Protein AF-A0A963J0W8-F1 (afdb_monomer_lite)

Foldseek 3Di:
DVVVVVVVVVVVLVVVLVCCCPVVVDPCSVVVVVVVVVVVVVVVVVVVCVVVVVVVVVVVVVVVVVD

Secondary structure (DSSP, 8-state):
-HHHHHHHHHHHHHHHHHHHHHTT--TTHHHHHHHHHHHHHHHHHHHHHHHHHHHHHHHHHHHHHT-

pLDDT: mean 90.78, std 7.01, range [63.91, 97.5]

Radius of gyration: 20.69 Å; chains: 1; bounding box: 41×20×57 Å

Structure (mmCIF, N/CA/C/O backbone):
data_AF-A0A963J0W8-F1
#
_entry.id   AF-A0A963J0W8-F1
#
loop_
_atom_site.group_PDB
_atom_site.id
_atom_site.type_symbol
_atom_site.label_atom_id
_atom_site.label_alt_id
_atom_site.label_comp_id
_atom_site.label_asym_id
_atom_site.label_entity_id
_atom_site.label_seq_id
_atom_site.pdbx_PDB_ins_code
_atom_site.Cartn_x
_atom_site.Cartn_y
_atom_site.Cartn_z
_atom_site.occupancy
_atom_site.B_iso_or_equiv
_atom_site.auth_seq_id
_atom_site.auth_comp_id
_atom_site.auth_asym_id
_atom_site.auth_atom_id
_atom_site.pdbx_PDB_model_num
ATOM 1 N N . MET A 1 1 ? -16.618 12.623 -7.330 1.00 63.91 1 MET A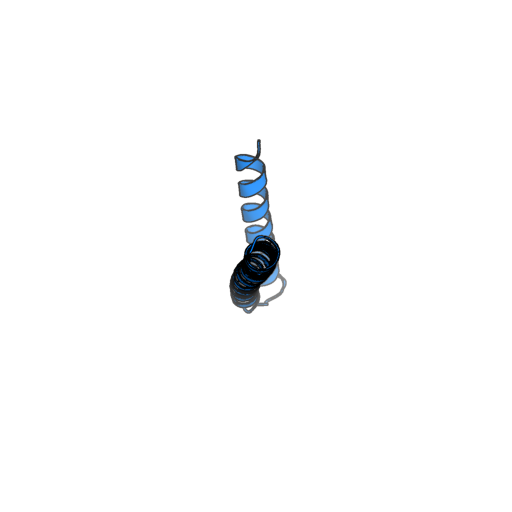 N 1
ATOM 2 C CA . MET A 1 1 ? -16.962 11.188 -7.452 1.00 63.91 1 MET A CA 1
ATOM 3 C C . MET A 1 1 ? -15.835 10.291 -6.938 1.00 63.91 1 MET A C 1
ATOM 5 O O . MET A 1 1 ? -16.092 9.545 -6.007 1.00 63.91 1 MET A O 1
ATOM 9 N N . LEU A 1 2 ? -14.587 10.418 -7.416 1.00 76.56 2 LEU A N 1
ATOM 10 C CA . LEU A 1 2 ? -13.461 9.626 -6.882 1.00 76.56 2 LEU A CA 1
ATOM 11 C C . LEU A 1 2 ? -13.067 10.002 -5.439 1.00 76.56 2 LEU A C 1
ATOM 13 O O . LEU A 1 2 ? -12.849 9.116 -4.624 1.00 76.56 2 LEU A O 1
ATOM 17 N N . ASN A 1 3 ? -13.060 11.299 -5.102 1.00 84.56 3 ASN A N 1
ATOM 18 C CA . ASN A 1 3 ? -12.700 11.764 -3.754 1.00 84.56 3 ASN A CA 1
ATOM 19 C C . ASN A 1 3 ? -13.624 11.184 -2.666 1.00 84.56 3 ASN A C 1
ATOM 21 O O . ASN A 1 3 ? -13.164 10.754 -1.619 1.00 84.56 3 ASN A O 1
ATOM 25 N N . THR A 1 4 ? -14.928 11.103 -2.945 1.00 86.81 4 THR A N 1
ATOM 26 C CA . THR A 1 4 ? -15.923 10.527 -2.027 1.00 86.81 4 THR A CA 1
ATOM 27 C C . THR A 1 4 ? -15.765 9.015 -1.880 1.00 86.81 4 THR A C 1
ATOM 29 O O . THR A 1 4 ? -15.895 8.502 -0.775 1.00 86.81 4 THR A O 1
ATOM 32 N N . LEU A 1 5 ? -15.456 8.305 -2.973 1.00 90.50 5 LEU A N 1
ATOM 33 C CA . LEU A 1 5 ? -15.217 6.859 -2.946 1.00 90.50 5 LEU A CA 1
ATOM 34 C C . LEU A 1 5 ? -13.978 6.525 -2.105 1.00 90.50 5 LEU A C 1
ATOM 36 O O . LEU A 1 5 ? -14.012 5.622 -1.273 1.00 90.50 5 LEU A O 1
ATOM 40 N N . TRP A 1 6 ? -12.908 7.300 -2.287 1.00 88.44 6 TRP A N 1
ATOM 41 C CA . TRP A 1 6 ? -11.670 7.144 -1.534 1.00 88.44 6 TRP A CA 1
ATOM 42 C C . TRP A 1 6 ? -11.910 7.383 -0.044 1.00 88.44 6 TRP A C 1
ATOM 44 O O . TRP A 1 6 ? -11.599 6.525 0.775 1.00 88.44 6 TRP A O 1
ATOM 54 N N . LEU A 1 7 ? -12.583 8.482 0.305 1.00 90.62 7 LEU A N 1
ATOM 55 C CA . LEU A 1 7 ? -12.975 8.766 1.687 1.00 90.62 7 LEU A CA 1
ATOM 56 C C . LEU A 1 7 ? -13.843 7.634 2.272 1.00 90.62 7 LEU A C 1
ATOM 58 O O . LEU A 1 7 ? -13.630 7.219 3.408 1.00 90.62 7 LEU A O 1
ATOM 62 N N . GLY A 1 8 ? -14.749 7.061 1.473 1.00 92.62 8 GLY A N 1
ATOM 63 C CA . GLY A 1 8 ? -15.562 5.905 1.857 1.00 92.62 8 GLY A CA 1
ATOM 64 C C . GLY A 1 8 ? -14.739 4.666 2.225 1.00 92.62 8 GLY A C 1
ATOM 65 O O . GLY A 1 8 ? -15.028 4.027 3.239 1.00 92.62 8 GLY A O 1
ATOM 66 N N . PHE A 1 9 ? -13.683 4.346 1.471 1.00 90.06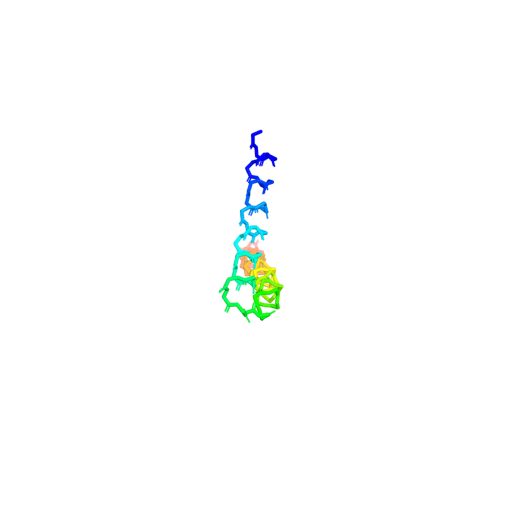 9 PHE A N 1
ATOM 67 C CA . PHE A 1 9 ? -12.800 3.220 1.798 1.00 90.06 9 PHE A CA 1
ATOM 68 C C . PHE A 1 9 ? -12.039 3.427 3.112 1.00 90.06 9 PHE A C 1
ATOM 70 O O . PHE A 1 9 ? -11.922 2.488 3.898 1.00 90.06 9 PHE A O 1
ATOM 77 N N . PHE A 1 10 ? -11.587 4.652 3.385 1.00 88.81 10 PHE A N 1
ATOM 78 C CA . PHE A 1 10 ? -10.892 4.992 4.633 1.00 88.81 10 PHE A CA 1
ATOM 79 C C . PHE A 1 10 ? -11.819 4.961 5.846 1.00 88.81 10 PHE A C 1
ATOM 81 O O . PHE A 1 10 ? -11.444 4.463 6.904 1.00 88.81 10 PHE A O 1
ATOM 88 N N . VAL A 1 11 ? -13.049 5.451 5.694 1.00 93.25 11 VAL A N 1
ATOM 89 C CA . VAL A 1 11 ? -14.051 5.394 6.767 1.00 93.25 11 VAL A CA 1
ATOM 90 C C . VAL A 1 11 ? -14.443 3.945 7.049 1.00 93.25 11 VAL A C 1
ATOM 92 O O . VAL A 1 11 ? -14.502 3.537 8.206 1.00 93.25 11 VAL A O 1
ATOM 95 N N . THR A 1 12 ? -14.656 3.143 6.005 1.00 93.06 12 THR A N 1
ATOM 96 C CA . THR A 1 12 ? -15.028 1.729 6.160 1.00 93.06 12 THR A CA 1
ATOM 97 C C . THR A 1 12 ? -13.910 0.926 6.825 1.00 93.06 12 THR A C 1
ATOM 99 O O . THR A 1 12 ? -14.187 0.143 7.733 1.00 93.06 12 THR A O 1
ATOM 102 N N . SER A 1 13 ? -12.647 1.139 6.437 1.00 90.00 13 SER A N 1
ATOM 103 C CA . SER A 1 13 ? -11.510 0.463 7.071 1.00 90.00 13 SER A CA 1
ATOM 104 C C . SER A 1 13 ? -11.310 0.899 8.526 1.00 90.00 13 SER A C 1
ATOM 106 O O . SER A 1 13 ? -11.054 0.049 9.377 1.00 90.00 13 SER A O 1
ATOM 108 N N . ALA A 1 14 ? -11.511 2.183 8.842 1.00 89.38 14 ALA A N 1
ATOM 109 C CA . ALA A 1 14 ? -11.464 2.689 10.213 1.00 89.38 14 ALA A CA 1
ATOM 110 C C . ALA A 1 14 ? -12.561 2.073 11.099 1.00 89.38 14 ALA A C 1
ATOM 112 O O . ALA A 1 14 ? -12.277 1.641 12.216 1.00 89.38 14 ALA A O 1
ATOM 113 N N . ILE A 1 15 ? -13.799 1.972 10.600 1.00 92.69 15 ILE A N 1
ATOM 114 C CA . ILE A 1 15 ? -14.897 1.320 11.330 1.00 92.69 15 ILE A CA 1
ATOM 115 C C . ILE A 1 15 ? -14.598 -0.170 11.523 1.00 92.69 15 ILE A C 1
ATOM 117 O O . ILE A 1 15 ? -14.743 -0.677 12.633 1.00 92.69 15 ILE A O 1
ATOM 121 N N . ALA A 1 16 ? -14.135 -0.870 10.484 1.00 90.19 16 ALA A N 1
ATOM 122 C CA . ALA A 1 16 ? -13.774 -2.283 10.583 1.00 90.19 16 ALA A CA 1
ATOM 123 C C . ALA A 1 16 ? -12.666 -2.522 11.625 1.00 90.19 16 ALA A C 1
ATOM 125 O O . ALA A 1 16 ? -12.772 -3.446 12.432 1.00 90.19 16 ALA A O 1
ATOM 126 N N . ALA A 1 17 ? -11.651 -1.654 11.663 1.00 88.06 17 ALA A N 1
ATOM 127 C CA . ALA A 1 17 ? -10.575 -1.716 12.646 1.00 88.06 17 ALA A CA 1
ATOM 128 C C . ALA A 1 17 ? -11.076 -1.477 14.077 1.00 88.06 17 ALA A C 1
ATOM 130 O O . ALA A 1 17 ? -10.724 -2.225 14.988 1.00 88.06 17 ALA A O 1
ATOM 131 N N . LEU A 1 18 ? -11.947 -0.480 14.272 1.00 87.44 18 LEU A N 1
ATOM 132 C CA . LEU A 1 18 ? -12.562 -0.189 15.569 1.00 87.44 18 LEU A CA 1
ATOM 133 C C . LEU A 1 18 ? -13.430 -1.348 16.061 1.00 87.44 18 LEU A C 1
ATOM 135 O O . LEU A 1 18 ? -13.329 -1.723 17.225 1.00 87.44 18 LEU A O 1
ATOM 139 N N . VAL A 1 19 ? -14.241 -1.949 15.187 1.00 88.06 19 VAL A N 1
ATOM 140 C CA . VAL A 1 19 ? -15.062 -3.120 15.533 1.00 88.06 19 VAL A CA 1
ATOM 141 C C . VAL A 1 19 ? -14.173 -4.303 15.923 1.00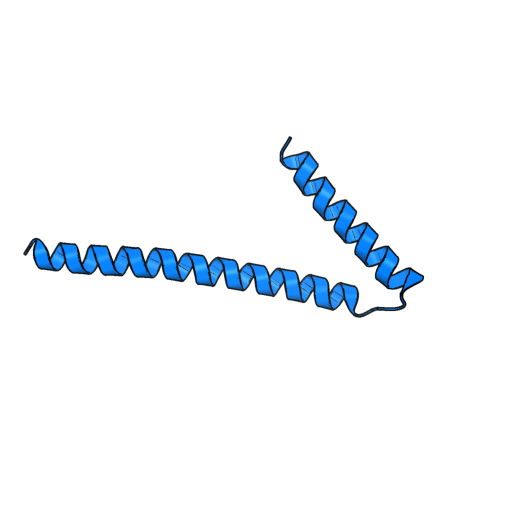 88.06 19 VAL A C 1
ATOM 143 O O . VAL A 1 19 ? -14.427 -4.956 16.932 1.00 88.06 19 VAL A O 1
ATOM 146 N N . GLN A 1 20 ? -13.106 -4.566 15.170 1.00 86.44 20 GLN A N 1
ATOM 147 C CA . GLN A 1 20 ? -12.213 -5.698 15.427 1.00 86.44 20 GLN A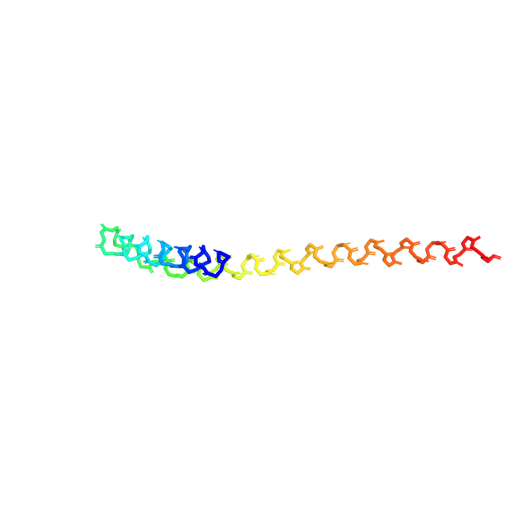 CA 1
ATOM 148 C C . GLN A 1 20 ? -11.361 -5.501 16.695 1.00 86.44 20 GLN A C 1
ATOM 150 O O . GLN A 1 20 ? -11.069 -6.470 17.398 1.00 86.44 20 GLN A O 1
ATOM 155 N N . TRP A 1 21 ? -11.046 -4.251 17.043 1.00 85.38 21 TRP A N 1
ATOM 156 C CA . TRP A 1 21 ? -10.387 -3.896 18.297 1.00 85.38 21 TRP A CA 1
ATOM 157 C C . TRP A 1 21 ? -11.330 -3.978 19.511 1.00 85.38 21 TRP A C 1
ATOM 159 O O . TRP A 1 21 ? -11.005 -4.656 20.484 1.00 85.38 21 TRP A O 1
ATOM 169 N N . LEU A 1 22 ? -12.508 -3.341 19.450 1.00 79.31 22 LEU A N 1
ATOM 170 C CA . LEU A 1 22 ? -13.453 -3.237 20.576 1.00 79.31 22 LEU A CA 1
ATOM 171 C C . LEU A 1 22 ? -14.258 -4.519 20.823 1.00 79.31 22 LEU A C 1
ATOM 173 O O . LEU A 1 22 ? -14.448 -4.899 21.974 1.00 79.31 22 LEU A O 1
ATOM 177 N N . ALA A 1 23 ? -14.744 -5.180 19.770 1.00 77.12 23 ALA A N 1
ATOM 178 C CA . ALA A 1 23 ? -15.553 -6.396 19.894 1.00 77.12 23 ALA A CA 1
ATOM 179 C C . ALA A 1 23 ? -14.713 -7.680 19.790 1.00 77.12 23 ALA A C 1
ATOM 181 O O . ALA A 1 23 ? -15.088 -8.705 20.352 1.00 77.12 23 ALA A O 1
ATOM 182 N N . GLY A 1 24 ? -13.586 -7.632 19.072 1.00 73.81 24 GLY A N 1
ATOM 183 C CA . GLY A 1 24 ? -12.707 -8.785 18.855 1.00 73.81 2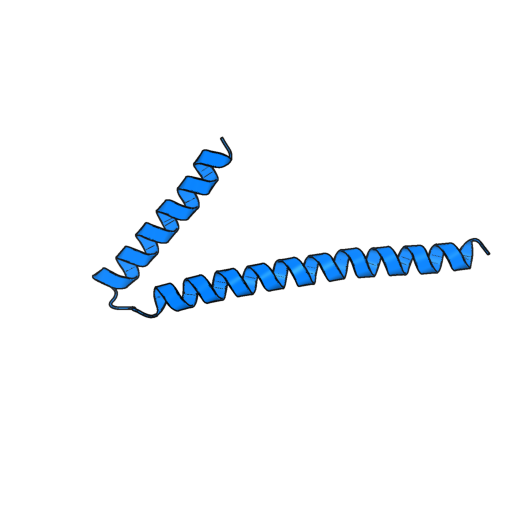4 GLY A CA 1
ATOM 184 C C . GLY A 1 24 ? -11.499 -8.866 19.792 1.00 73.81 24 GLY A C 1
ATOM 185 O O . GLY A 1 24 ? -10.798 -9.873 19.765 1.00 73.81 24 GLY A O 1
ATOM 186 N N . GLY A 1 25 ? -11.218 -7.825 20.590 1.00 80.12 25 GLY A N 1
ATOM 187 C CA . GLY A 1 25 ? -10.058 -7.773 21.493 1.00 80.12 25 GLY A CA 1
ATOM 188 C C . GLY A 1 25 ? -8.696 -7.813 20.785 1.00 80.12 25 GLY A C 1
ATOM 189 O O . GLY A 1 25 ? -7.663 -7.978 21.431 1.00 80.12 25 GLY A O 1
ATOM 190 N N . ASN A 1 26 ? -8.675 -7.680 19.457 1.00 78.62 26 ASN A N 1
ATOM 191 C CA . ASN A 1 26 ? -7.475 -7.821 18.647 1.00 78.62 26 ASN A CA 1
ATOM 192 C C . ASN A 1 26 ? -6.773 -6.458 18.536 1.00 78.62 26 ASN A C 1
ATOM 194 O O . ASN A 1 26 ? -7.082 -5.635 17.675 1.00 78.62 26 ASN A O 1
ATOM 198 N N . ALA A 1 27 ? -5.830 -6.198 19.442 1.00 80.25 27 ALA A N 1
ATOM 199 C CA . ALA A 1 27 ? -5.007 -4.986 19.423 1.00 80.25 27 ALA A CA 1
ATOM 200 C C . ALA A 1 27 ? -4.018 -4.957 18.243 1.00 80.25 27 ALA A C 1
ATOM 202 O O . ALA A 1 27 ? -3.523 -3.893 17.869 1.00 80.25 27 ALA A O 1
ATOM 203 N N . GLN A 1 28 ? -3.750 -6.111 17.629 1.00 87.00 28 GLN A N 1
ATOM 204 C CA . GLN A 1 28 ? -2.811 -6.268 16.523 1.00 87.00 28 GLN A CA 1
ATOM 205 C C . GLN A 1 28 ? -3.382 -5.779 15.186 1.00 87.00 28 GLN A C 1
ATOM 207 O O . GLN A 1 28 ? -2.617 -5.588 14.244 1.00 87.00 28 GLN A O 1
ATOM 212 N N . VAL A 1 29 ? -4.689 -5.510 15.095 1.00 89.00 29 VAL A N 1
ATOM 213 C CA . VAL A 1 29 ? -5.346 -5.028 13.865 1.00 89.00 29 VAL A CA 1
ATOM 214 C C . VAL A 1 29 ? -4.689 -3.760 13.332 1.00 89.00 29 VAL A C 1
ATOM 216 O O . VAL A 1 29 ? -4.410 -3.668 12.141 1.00 89.00 29 VAL A O 1
ATOM 219 N N . PHE A 1 30 ? -4.361 -2.808 14.208 1.00 86.06 30 PHE A N 1
ATOM 220 C CA . PHE A 1 30 ? -3.687 -1.576 13.798 1.00 86.06 30 PHE A CA 1
ATOM 221 C C . PHE A 1 30 ? -2.281 -1.838 13.244 1.00 86.06 30 PHE A C 1
ATOM 223 O O . PHE A 1 30 ? -1.902 -1.249 12.234 1.00 86.06 30 PHE A O 1
ATOM 230 N N . ALA A 1 31 ? -1.524 -2.751 13.863 1.00 90.75 31 ALA A N 1
ATOM 231 C CA . ALA A 1 31 ? -0.202 -3.140 13.374 1.00 90.75 31 ALA A CA 1
ATOM 232 C C . ALA A 1 31 ? -0.297 -3.833 12.005 1.00 90.75 31 ALA A C 1
ATOM 234 O O . ALA A 1 31 ? 0.426 -3.463 11.083 1.00 90.75 31 ALA A O 1
ATOM 235 N N . ALA A 1 32 ? -1.252 -4.753 11.843 1.00 90.94 32 ALA A N 1
ATOM 236 C CA . ALA A 1 32 ? -1.503 -5.452 10.585 1.00 90.94 32 ALA A CA 1
ATOM 237 C C . ALA A 1 32 ? -1.942 -4.498 9.460 1.00 90.94 32 ALA A C 1
ATOM 239 O O . ALA A 1 32 ? -1.532 -4.663 8.313 1.00 90.94 32 ALA A O 1
ATOM 240 N N . MET A 1 33 ? -2.737 -3.467 9.769 1.00 90.94 33 MET A N 1
ATOM 241 C CA . MET A 1 33 ? -3.115 -2.441 8.790 1.00 90.94 33 MET A CA 1
ATOM 242 C C . MET A 1 33 ? -1.907 -1.650 8.289 1.00 90.94 33 MET A C 1
ATOM 244 O O . MET A 1 33 ? -1.775 -1.422 7.086 1.00 90.94 33 MET A O 1
ATOM 248 N N . VAL A 1 34 ? -1.027 -1.229 9.201 1.00 91.56 34 VAL A N 1
ATOM 249 C CA . VAL A 1 34 ? 0.197 -0.499 8.846 1.00 91.56 34 VAL A CA 1
ATOM 250 C C . VAL A 1 34 ? 1.126 -1.389 8.022 1.00 91.56 34 VAL A C 1
ATOM 252 O O . VAL A 1 34 ? 1.623 -0.957 6.983 1.00 91.56 34 VAL A O 1
ATOM 255 N N . GLU A 1 35 ? 1.309 -2.643 8.433 1.00 95.44 35 GLU A N 1
ATOM 256 C CA . GLU A 1 35 ? 2.100 -3.627 7.694 1.00 95.44 35 GLU A CA 1
ATOM 257 C C . GLU A 1 35 ? 1.554 -3.849 6.278 1.00 95.44 35 GLU A C 1
ATOM 259 O O . GLU A 1 35 ? 2.316 -3.787 5.312 1.00 95.44 35 GLU A O 1
ATOM 264 N N . ALA A 1 36 ? 0.237 -4.015 6.126 1.00 93.50 36 ALA A N 1
ATOM 265 C CA . ALA A 1 36 ? -0.404 -4.160 4.822 1.00 93.50 36 ALA A CA 1
ATOM 266 C C . ALA A 1 36 ? -0.189 -2.926 3.932 1.00 93.50 36 ALA A C 1
ATOM 268 O O . ALA A 1 36 ? 0.059 -3.064 2.732 1.00 93.50 36 ALA A O 1
ATOM 269 N N . LEU A 1 37 ? -0.231 -1.720 4.507 1.00 93.69 37 LEU A N 1
ATOM 270 C CA . LEU A 1 37 ? 0.018 -0.481 3.771 1.00 93.69 37 LEU A CA 1
ATOM 271 C C . LEU A 1 37 ? 1.460 -0.425 3.243 1.00 93.69 37 LEU A C 1
ATOM 273 O O . LEU A 1 37 ? 1.680 -0.111 2.072 1.00 93.69 37 LEU A O 1
ATOM 277 N N . PHE A 1 38 ? 2.438 -0.791 4.076 1.00 96.12 38 PHE A N 1
ATOM 278 C CA . PHE A 1 38 ? 3.842 -0.865 3.666 1.00 96.12 38 PHE A CA 1
ATOM 279 C C . PHE A 1 38 ? 4.104 -1.983 2.654 1.00 96.12 38 PHE A C 1
ATOM 281 O O . PHE A 1 38 ? 4.838 -1.768 1.687 1.00 96.12 38 PHE A O 1
ATOM 288 N N . ALA A 1 39 ? 3.489 -3.153 2.827 1.00 97.12 39 ALA A N 1
ATOM 289 C CA . ALA A 1 39 ? 3.590 -4.258 1.880 1.00 97.12 39 ALA A CA 1
ATOM 290 C C . ALA A 1 39 ? 3.065 -3.853 0.493 1.00 97.12 39 ALA A C 1
ATOM 292 O O . ALA A 1 39 ? 3.738 -4.084 -0.512 1.00 97.12 39 ALA A O 1
ATOM 293 N N . MET A 1 40 ? 1.917 -3.171 0.437 1.00 96.06 40 MET A N 1
ATOM 294 C CA . MET A 1 40 ? 1.356 -2.660 -0.818 1.00 96.06 40 MET A CA 1
ATOM 295 C C . MET A 1 40 ? 2.211 -1.547 -1.432 1.00 96.06 40 MET A C 1
ATOM 297 O O . MET A 1 40 ? 2.385 -1.513 -2.652 1.00 96.06 40 MET A O 1
ATOM 301 N N . ALA A 1 41 ? 2.802 -0.672 -0.613 1.00 96.69 41 ALA A N 1
ATOM 302 C CA . ALA A 1 41 ? 3.750 0.331 -1.097 1.00 96.69 41 ALA A CA 1
ATOM 303 C C . ALA A 1 41 ? 4.982 -0.325 -1.745 1.00 96.69 41 ALA A C 1
ATOM 305 O O . ALA A 1 41 ? 5.378 0.059 -2.846 1.00 96.69 41 ALA A O 1
ATOM 306 N N . LYS A 1 42 ? 5.552 -1.356 -1.107 1.00 97.19 42 LYS A N 1
ATOM 307 C CA . LYS A 1 42 ? 6.689 -2.111 -1.652 1.00 97.19 42 LYS A CA 1
ATOM 308 C C . LYS A 1 42 ? 6.327 -2.824 -2.954 1.00 97.19 42 LYS A C 1
ATOM 310 O O . LYS A 1 42 ? 7.083 -2.722 -3.916 1.00 97.19 42 LYS A O 1
ATOM 315 N N . LEU A 1 43 ? 5.166 -3.480 -3.001 1.00 97.50 43 LEU A N 1
ATOM 316 C CA . LEU A 1 43 ? 4.668 -4.144 -4.207 1.00 97.50 43 LEU A CA 1
ATOM 317 C C . LEU A 1 43 ? 4.543 -3.158 -5.376 1.00 97.50 43 LEU A C 1
ATOM 319 O O . LEU A 1 43 ? 4.991 -3.452 -6.479 1.00 97.50 43 LEU A O 1
ATOM 323 N N . SER A 1 44 ? 3.982 -1.971 -5.129 1.00 96.88 44 SER A N 1
ATOM 324 C CA . SER A 1 44 ? 3.858 -0.920 -6.146 1.00 96.88 44 SER A CA 1
ATOM 325 C C . SER A 1 44 ? 5.221 -0.515 -6.721 1.00 96.88 44 SER A C 1
ATOM 327 O O . SER A 1 44 ? 5.387 -0.429 -7.939 1.00 96.88 44 SER A O 1
ATOM 329 N N . VAL A 1 45 ? 6.228 -0.342 -5.856 1.00 97.06 45 VAL A N 1
ATOM 330 C CA . VAL A 1 45 ? 7.600 -0.020 -6.278 1.00 97.06 45 VAL A CA 1
ATOM 331 C C . VAL A 1 45 ? 8.221 -1.164 -7.079 1.00 97.06 45 VAL A C 1
ATOM 333 O O . VAL A 1 45 ? 8.834 -0.915 -8.113 1.00 97.06 45 VAL A O 1
ATOM 336 N N . GLU A 1 46 ? 8.053 -2.409 -6.641 1.00 97.31 46 GLU A N 1
ATOM 337 C CA . GLU A 1 46 ? 8.589 -3.584 -7.334 1.00 97.31 46 GLU A CA 1
ATOM 338 C C . GLU A 1 46 ? 7.991 -3.744 -8.738 1.00 97.31 46 GLU A C 1
ATOM 340 O O . GLU A 1 46 ? 8.728 -3.906 -9.713 1.00 97.31 46 GLU A O 1
ATOM 345 N N . VAL A 1 47 ? 6.669 -3.600 -8.866 1.00 97.00 47 VAL A N 1
ATOM 346 C CA . VAL A 1 47 ? 5.974 -3.631 -10.161 1.00 97.00 47 VAL A CA 1
ATOM 347 C C . VAL A 1 47 ? 6.474 -2.509 -11.068 1.00 97.00 47 VAL A C 1
ATOM 349 O O . VAL A 1 47 ? 6.783 -2.742 -12.236 1.00 97.00 47 VAL A O 1
ATOM 352 N N . MET A 1 48 ? 6.605 -1.294 -10.535 1.00 97.06 48 MET A N 1
ATOM 353 C CA . MET A 1 48 ? 7.114 -0.147 -11.282 1.00 97.06 48 MET A CA 1
ATOM 354 C C . MET A 1 48 ? 8.550 -0.380 -11.781 1.00 97.06 48 MET A C 1
ATOM 356 O O . MET A 1 48 ? 8.847 -0.110 -12.946 1.00 97.06 48 MET A O 1
ATOM 360 N N . LEU A 1 49 ? 9.433 -0.912 -10.931 1.00 96.69 49 LEU A N 1
ATOM 361 C CA . LEU A 1 49 ? 10.811 -1.243 -11.303 1.00 96.69 49 LEU A CA 1
ATOM 362 C C . LEU A 1 49 ? 10.869 -2.328 -12.379 1.00 96.69 49 LEU A C 1
ATOM 364 O O . LEU A 1 49 ? 11.676 -2.218 -13.299 1.00 96.69 49 LEU A O 1
ATOM 368 N N . LEU A 1 50 ? 10.004 -3.339 -12.309 1.00 96.75 50 LEU A N 1
ATOM 369 C CA . LEU A 1 50 ? 9.911 -4.376 -13.335 1.00 96.75 50 LEU A CA 1
ATOM 370 C C . LEU A 1 50 ? 9.487 -3.782 -14.686 1.00 96.75 50 LEU A C 1
ATOM 372 O O . LEU A 1 50 ? 10.113 -4.052 -15.714 1.00 96.75 50 LEU A O 1
ATOM 376 N N . LEU A 1 51 ? 8.466 -2.924 -14.699 1.00 97.12 51 LEU A N 1
ATOM 377 C CA . LEU A 1 51 ? 7.996 -2.272 -15.924 1.00 97.12 51 LEU A CA 1
ATOM 378 C C . LEU A 1 51 ? 9.058 -1.332 -16.519 1.00 97.12 51 LEU A C 1
ATOM 380 O O . LEU A 1 51 ? 9.338 -1.402 -17.714 1.00 97.12 51 LEU A O 1
ATOM 384 N N . PHE A 1 52 ? 9.720 -0.503 -15.708 1.00 96.19 52 PHE A N 1
ATOM 385 C CA . PHE A 1 52 ? 10.811 0.347 -16.201 1.00 96.19 52 PHE A CA 1
ATOM 386 C C . PHE A 1 52 ? 12.042 -0.458 -16.635 1.00 96.19 52 PHE A C 1
ATOM 388 O O . PHE A 1 52 ? 12.652 -0.159 -17.664 1.00 96.19 52 PHE A O 1
ATOM 395 N N . GLY A 1 53 ? 12.406 -1.494 -15.882 1.00 95.44 53 GLY A N 1
ATOM 396 C CA . GLY A 1 53 ? 13.542 -2.358 -16.191 1.00 95.44 53 GLY A CA 1
ATOM 397 C C . GLY A 1 53 ? 13.355 -3.095 -17.515 1.00 95.44 53 GLY A C 1
ATOM 398 O O . GLY A 1 53 ? 14.254 -3.104 -18.352 1.00 95.44 53 GLY A O 1
ATOM 399 N N . THR A 1 54 ? 12.163 -3.640 -17.760 1.00 96.50 54 THR A N 1
ATOM 400 C CA . THR A 1 54 ? 11.853 -4.300 -19.038 1.00 96.50 54 THR A CA 1
ATOM 401 C C . THR A 1 54 ? 11.910 -3.320 -20.209 1.00 96.50 54 THR A C 1
ATOM 403 O O . THR A 1 54 ? 12.551 -3.616 -21.215 1.00 96.50 54 THR A O 1
ATOM 406 N N . LEU A 1 55 ? 11.322 -2.127 -20.082 1.00 96.44 55 LEU A N 1
ATOM 407 C CA . LEU A 1 55 ? 11.368 -1.108 -21.137 1.00 96.44 55 LEU A CA 1
ATOM 408 C C . LEU A 1 55 ? 12.798 -0.652 -21.455 1.00 96.44 55 LEU A C 1
ATOM 410 O O . LEU A 1 55 ? 13.173 -0.567 -22.623 1.00 96.44 55 LEU A O 1
ATOM 414 N N . THR A 1 56 ? 13.615 -0.389 -20.434 1.00 94.69 56 THR A N 1
ATOM 415 C CA . THR A 1 56 ? 15.010 0.045 -20.631 1.00 94.69 56 THR A CA 1
ATOM 416 C C . THR A 1 56 ? 15.878 -1.046 -21.259 1.00 94.69 56 THR A C 1
ATOM 418 O O . THR A 1 56 ? 16.709 -0.732 -22.113 1.00 94.69 56 THR A O 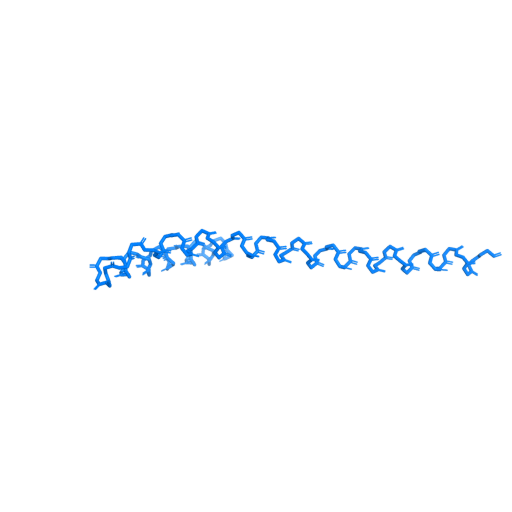1
ATOM 421 N N . LEU A 1 57 ? 15.642 -2.319 -20.924 1.00 96.25 57 LEU A N 1
ATOM 422 C CA . LEU A 1 57 ? 16.279 -3.462 -21.583 1.00 96.25 57 LEU A CA 1
ATOM 423 C C . LEU A 1 57 ? 15.962 -3.496 -23.086 1.00 96.25 57 LEU A C 1
ATOM 425 O O . LEU A 1 57 ? 16.876 -3.575 -23.907 1.00 96.25 57 LEU A O 1
ATOM 429 N N . TRP A 1 58 ? 14.680 -3.396 -23.452 1.00 96.12 58 TRP A N 1
ATOM 430 C CA . TRP A 1 58 ? 14.254 -3.408 -24.856 1.00 96.12 58 TRP A CA 1
ATOM 431 C C . TRP A 1 58 ? 14.848 -2.247 -25.653 1.00 96.12 58 TRP A C 1
ATOM 433 O O . TRP A 1 58 ? 15.365 -2.460 -26.749 1.00 96.12 58 TRP A O 1
ATOM 443 N N . LEU A 1 59 ? 14.844 -1.037 -25.089 1.00 95.88 59 LEU A N 1
ATOM 444 C CA . LEU A 1 59 ? 15.481 0.130 -25.709 1.00 95.88 59 LEU A CA 1
ATOM 445 C C . LEU A 1 59 ? 16.990 -0.082 -25.914 1.00 95.88 59 LEU A C 1
ATOM 447 O O . LEU A 1 59 ? 17.537 0.322 -26.939 1.00 95.88 59 LEU A O 1
ATOM 451 N N . GLY A 1 60 ? 17.659 -0.750 -24.969 1.00 95.94 60 GLY A N 1
ATOM 452 C CA . GLY A 1 60 ? 19.060 -1.147 -25.102 1.00 95.94 60 GLY A CA 1
ATOM 453 C C . GLY A 1 60 ? 19.302 -2.088 -26.285 1.00 95.94 60 GLY A C 1
ATOM 454 O O . GLY A 1 60 ? 20.225 -1.852 -27.065 1.00 95.94 60 GLY A O 1
ATOM 455 N N . PHE A 1 61 ? 18.456 -3.109 -26.463 1.00 96.25 61 PHE A N 1
ATOM 456 C CA . PHE A 1 61 ? 18.548 -4.023 -27.609 1.00 96.25 61 PHE A CA 1
ATOM 457 C C . PHE A 1 61 ? 18.279 -3.329 -28.946 1.00 96.25 61 PHE A C 1
ATOM 459 O O . PHE A 1 61 ? 19.038 -3.540 -29.892 1.00 96.25 61 PHE A O 1
ATOM 466 N N . LEU A 1 62 ? 17.260 -2.469 -29.023 1.00 96.50 62 LEU A N 1
ATOM 467 C CA . LEU A 1 62 ? 16.959 -1.706 -30.241 1.00 96.50 62 LEU A CA 1
ATOM 468 C C . LEU A 1 62 ? 18.145 -0.833 -30.665 1.00 96.50 62 LEU A C 1
ATOM 470 O O . LEU A 1 62 ? 18.521 -0.833 -31.831 1.00 96.50 62 LEU A O 1
ATOM 474 N N . ARG A 1 63 ? 18.817 -0.184 -29.708 1.00 94.44 63 ARG A N 1
ATOM 475 C CA . ARG A 1 63 ? 20.008 0.631 -29.983 1.00 94.44 63 ARG A CA 1
ATOM 476 C C . ARG A 1 63 ? 21.196 -0.172 -30.531 1.00 94.44 63 ARG A C 1
ATOM 478 O O . ARG A 1 63 ? 22.033 0.398 -31.227 1.00 94.44 63 ARG A O 1
ATOM 485 N N . ILE A 1 64 ? 21.308 -1.457 -30.187 1.00 95.12 64 ILE A N 1
ATOM 486 C CA . ILE A 1 64 ? 22.322 -2.355 -30.763 1.00 95.12 64 ILE A CA 1
ATOM 487 C C . ILE A 1 64 ? 21.916 -2.763 -32.180 1.00 95.12 64 ILE A C 1
ATOM 489 O O . ILE A 1 64 ? 22.772 -2.789 -33.049 1.00 95.12 64 ILE A O 1
ATOM 493 N N . ALA A 1 65 ? 20.634 -3.053 -32.415 1.00 94.75 65 ALA A N 1
ATOM 494 C CA . ALA A 1 65 ? 20.126 -3.455 -33.728 1.00 94.75 65 ALA A CA 1
ATOM 495 C C . ALA A 1 65 ? 20.130 -2.318 -34.768 1.00 94.75 65 ALA A C 1
ATOM 497 O O . ALA A 1 65 ? 20.217 -2.585 -35.962 1.00 94.75 65 ALA A O 1
ATOM 498 N N . GLU A 1 66 ? 20.019 -1.063 -34.326 1.00 95.44 66 GLU A N 1
ATOM 499 C CA . GLU A 1 66 ? 20.123 0.129 -35.182 1.00 95.44 66 GLU A CA 1
ATOM 500 C C . GLU A 1 66 ? 21.568 0.484 -35.578 1.00 95.44 66 GLU A C 1
ATOM 502 O O . GLU A 1 66 ? 21.766 1.328 -36.455 1.00 95.44 66 GLU A O 1
ATOM 507 N N . ARG A 1 67 ? 22.570 -0.115 -34.926 1.00 74.81 67 ARG A N 1
ATOM 508 C CA . ARG A 1 67 ? 23.994 0.055 -35.245 1.00 74.81 67 ARG A CA 1
ATOM 509 C C . ARG A 1 67 ? 24.486 -1.024 -36.196 1.00 74.81 67 ARG A C 1
ATOM 511 O O . ARG A 1 67 ? 25.310 -0.654 -37.060 1.00 74.81 67 ARG A O 1
#

Sequence (67 aa):
MLNTLWLGFFVTSAIAALVQWLAGGNAQVFAAMVEALFAMAKLSVEVMLLLFGTLTLWLGFLRIAER